Protein AF-K5WY45-F1 (afdb_monomer_lite)

Secondary structure (DSSP, 8-state):
------SSEEEEEEEETTTEEEEEEE-SSEEEEEEEE-HHHHTTSSS-EEEEEEEEES-EEEEEEEE-SS-EEEEEEEPPP-

Sequence (82 aa):
MVSFPQTRSVTWVKLVQGKWILAACSDQTTSAICLWSLQSFYRSEGPPDIVAQAFLKGPVVYGLVEVQDDQVIIALELRAAL

pLDDT: mean 92.99, std 6.41, range [57.81, 97.44]

Organism: Phanerochaete carnosa (strain HHB-10118-sp) (NCBI:txid650164)

Foldseek 3Di:
DADDDDDAQFQDWDDDPVFWIWTWGDDAFKTKTWIWGCPCVVVVNDHIDTPDIDMDTAGFNDKDWDDDDPDIDMDTDGDDRD

Structure (mmCIF, N/CA/C/O backbone):
data_AF-K5WY45-F1
#
_entry.id   AF-K5WY45-F1
#
loop_
_atom_site.group_PDB
_atom_site.id
_atom_site.type_symbol
_atom_site.label_atom_id
_atom_site.label_alt_id
_atom_site.label_comp_id
_atom_site.label_asym_id
_atom_site.label_entity_id
_atom_site.label_seq_id
_atom_site.pdbx_PDB_ins_code
_atom_site.Cartn_x
_atom_site.Cartn_y
_atom_site.Cartn_z
_atom_site.occupancy
_atom_site.B_iso_or_equiv
_atom_site.auth_seq_id
_atom_site.auth_comp_id
_atom_site.auth_asym_id
_atom_site.auth_atom_id
_atom_site.pdbx_PDB_model_num
ATOM 1 N N . MET A 1 1 ? 17.897 -2.284 -5.537 1.00 77.00 1 MET A N 1
ATOM 2 C CA . MET A 1 1 ? 17.020 -2.029 -4.372 1.00 77.00 1 MET A CA 1
ATOM 3 C C . MET A 1 1 ? 15.981 -1.008 -4.806 1.00 77.00 1 MET A C 1
ATOM 5 O O . MET A 1 1 ? 16.365 -0.088 -5.513 1.00 77.00 1 MET A O 1
ATOM 9 N N . VAL A 1 2 ? 14.704 -1.198 -4.470 1.00 85.44 2 VAL A N 1
ATOM 10 C CA . VAL A 1 2 ? 13.618 -0.260 -4.809 1.00 85.44 2 VAL A CA 1
ATOM 11 C C . VAL A 1 2 ? 13.169 0.467 -3.541 1.00 85.44 2 VAL A C 1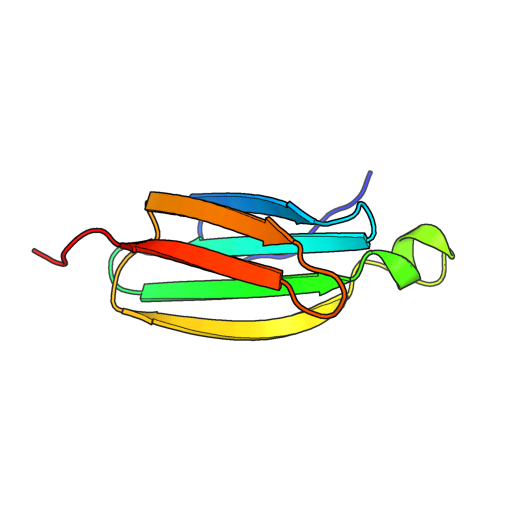
ATOM 13 O O . VAL A 1 2 ? 13.126 -0.149 -2.477 1.00 85.44 2 VAL A O 1
ATOM 16 N N . SER A 1 3 ? 12.876 1.762 -3.637 1.00 87.88 3 SER A N 1
ATOM 17 C CA . SER A 1 3 ? 12.428 2.594 -2.517 1.00 87.88 3 SER A CA 1
ATOM 18 C C . SER A 1 3 ? 11.149 3.349 -2.876 1.00 87.88 3 SER A C 1
ATOM 20 O O . SER A 1 3 ? 10.927 3.705 -4.030 1.00 87.88 3 SER A O 1
ATOM 22 N N . PHE A 1 4 ? 10.312 3.582 -1.865 1.00 89.12 4 PHE A N 1
ATOM 23 C CA . PHE A 1 4 ? 9.038 4.289 -1.987 1.00 89.12 4 PHE A CA 1
ATOM 24 C C . PHE A 1 4 ? 9.052 5.445 -0.984 1.00 89.12 4 PHE A C 1
ATOM 26 O O . PHE A 1 4 ? 9.008 5.186 0.223 1.00 89.12 4 PHE A O 1
ATOM 33 N N . PRO A 1 5 ? 9.180 6.703 -1.435 1.00 86.00 5 PRO A N 1
ATOM 34 C CA . PRO A 1 5 ? 9.188 7.849 -0.535 1.00 86.00 5 PRO A CA 1
ATOM 35 C C . PRO A 1 5 ? 7.864 7.957 0.227 1.00 86.00 5 PRO A C 1
ATOM 37 O O . PRO A 1 5 ? 6.793 7.968 -0.380 1.00 86.00 5 PRO A O 1
ATOM 40 N N . GLN A 1 6 ? 7.931 8.055 1.556 1.00 84.44 6 GLN A N 1
ATOM 41 C CA . GLN A 1 6 ? 6.756 8.259 2.397 1.00 84.44 6 GLN A CA 1
ATOM 42 C C . GLN A 1 6 ? 7.108 9.075 3.646 1.00 84.44 6 GLN A C 1
ATOM 44 O O . GLN A 1 6 ? 8.175 8.902 4.231 1.00 84.44 6 GLN A O 1
ATOM 49 N N . THR A 1 7 ? 6.207 9.971 4.046 1.00 86.25 7 THR A N 1
ATOM 50 C CA . THR A 1 7 ? 6.378 10.872 5.199 1.00 86.25 7 THR A CA 1
ATOM 51 C C . THR A 1 7 ? 5.739 10.336 6.479 1.00 86.25 7 THR A C 1
ATOM 53 O O . THR A 1 7 ? 6.096 10.768 7.572 1.00 86.25 7 THR A O 1
ATOM 56 N N . ARG A 1 8 ? 4.800 9.392 6.355 1.00 91.69 8 ARG A N 1
ATOM 57 C CA . ARG A 1 8 ? 4.110 8.724 7.468 1.00 91.69 8 ARG A CA 1
ATOM 58 C C . ARG A 1 8 ? 4.621 7.302 7.678 1.00 91.69 8 ARG A C 1
ATOM 60 O O . ARG A 1 8 ? 5.193 6.696 6.775 1.00 91.69 8 ARG A O 1
ATOM 67 N N . SER A 1 9 ? 4.364 6.743 8.856 1.00 94.31 9 SER A N 1
ATOM 68 C CA . SER A 1 9 ? 4.673 5.341 9.132 1.00 94.31 9 SER A CA 1
ATOM 69 C C . SER A 1 9 ? 3.878 4.426 8.201 1.00 94.31 9 SER A C 1
ATOM 71 O O . SER A 1 9 ? 2.657 4.540 8.099 1.00 94.31 9 SER A O 1
ATOM 73 N N . VAL A 1 10 ? 4.567 3.501 7.533 1.00 96.06 10 VAL A N 1
ATOM 74 C CA . VAL A 1 10 ? 3.918 2.426 6.776 1.00 96.06 10 VAL A CA 1
ATOM 75 C C . VAL A 1 10 ? 3.376 1.420 7.784 1.00 96.06 10 VAL A C 1
ATOM 77 O O . VAL A 1 10 ? 4.149 0.767 8.483 1.00 96.06 10 VAL A O 1
ATOM 80 N N . THR A 1 11 ? 2.055 1.320 7.891 1.00 96.62 11 THR A N 1
ATOM 81 C CA . THR A 1 11 ? 1.384 0.433 8.855 1.00 96.62 11 THR A CA 1
ATOM 82 C C . THR A 1 11 ? 0.912 -0.864 8.223 1.00 96.62 11 THR A C 1
ATOM 84 O O . THR A 1 11 ? 0.736 -1.859 8.920 1.00 96.62 11 THR A O 1
ATOM 87 N N . TRP A 1 12 ? 0.745 -0.881 6.903 1.00 97.19 12 TRP A N 1
ATOM 88 C CA . TRP A 1 12 ? 0.385 -2.078 6.159 1.00 97.19 12 TRP A CA 1
ATOM 89 C C . TRP A 1 12 ? 0.877 -1.977 4.716 1.00 97.19 12 TRP A C 1
ATOM 91 O O . TRP A 1 12 ? 0.859 -0.901 4.117 1.00 97.19 12 TRP A O 1
ATOM 101 N N . VAL A 1 13 ? 1.324 -3.097 4.147 1.00 96.88 13 VAL A N 1
ATOM 102 C CA . VAL A 1 13 ? 1.822 -3.161 2.769 1.00 96.88 13 VAL A CA 1
ATOM 103 C C . VAL A 1 13 ? 1.497 -4.508 2.132 1.00 96.88 13 VAL A C 1
ATOM 105 O O . VAL A 1 13 ? 1.571 -5.553 2.783 1.00 96.88 13 VAL A O 1
ATOM 108 N N . LYS A 1 14 ? 1.176 -4.498 0.836 1.00 97.31 14 LYS A N 1
ATOM 109 C CA . LYS A 1 14 ? 0.961 -5.705 0.040 1.00 97.31 14 LYS A CA 1
ATOM 110 C C . LYS A 1 14 ? 1.501 -5.546 -1.380 1.00 97.31 14 LYS A C 1
ATOM 112 O O . LYS A 1 14 ? 1.230 -4.554 -2.051 1.00 97.31 14 LYS A O 1
ATOM 117 N N . LEU A 1 15 ? 2.224 -6.563 -1.852 1.00 95.88 15 LEU A N 1
ATOM 118 C CA . LEU A 1 15 ? 2.539 -6.736 -3.270 1.00 95.88 15 LEU A CA 1
ATOM 119 C C . LEU A 1 15 ? 1.343 -7.384 -3.973 1.00 95.88 15 LEU A C 1
ATOM 121 O O . LEU A 1 15 ? 0.891 -8.453 -3.561 1.00 95.88 15 LEU A O 1
ATOM 125 N N . VAL A 1 16 ? 0.855 -6.750 -5.036 1.00 95.25 16 VAL A N 1
ATOM 126 C CA . VAL A 1 16 ? -0.320 -7.188 -5.796 1.00 95.25 16 VAL A CA 1
ATOM 127 C C . VAL A 1 16 ? 0.103 -7.541 -7.218 1.00 95.25 16 VAL A C 1
ATOM 129 O O . VAL A 1 16 ? 0.695 -6.724 -7.927 1.00 95.25 16 VAL A O 1
ATOM 132 N N . GLN A 1 17 ? -0.151 -8.796 -7.607 1.00 92.94 17 GLN A N 1
ATOM 133 C CA . GLN A 1 17 ? 0.171 -9.365 -8.927 1.00 92.94 17 GLN A CA 1
ATOM 134 C C . GLN A 1 17 ? 1.631 -9.162 -9.393 1.00 92.94 17 GLN A C 1
ATOM 136 O O . GLN A 1 17 ? 1.909 -9.187 -10.589 1.00 92.94 17 GLN A O 1
ATOM 141 N N . GLY A 1 18 ? 2.570 -8.904 -8.475 1.00 93.00 18 GLY A N 1
ATOM 142 C CA . GLY A 1 18 ? 3.959 -8.584 -8.821 1.00 93.00 18 GLY A CA 1
ATOM 143 C C . GLY A 1 18 ? 4.138 -7.279 -9.611 1.00 93.00 18 GLY A C 1
ATOM 144 O O . GLY A 1 18 ? 5.228 -7.031 -10.106 1.00 93.00 18 GLY A O 1
ATOM 145 N N . LYS A 1 19 ? 3.092 -6.458 -9.764 1.00 93.75 19 LYS A N 1
ATOM 146 C CA . LYS A 1 19 ? 3.103 -5.231 -10.583 1.00 93.75 19 LYS A CA 1
ATOM 147 C C . LYS A 1 19 ? 2.901 -3.975 -9.756 1.00 93.75 19 LYS A C 1
ATOM 149 O O . LYS A 1 19 ? 3.374 -2.907 -10.147 1.00 93.75 19 LYS A O 1
ATOM 154 N N . TRP A 1 20 ? 2.198 -4.106 -8.636 1.00 95.56 20 TRP A N 1
ATOM 155 C CA . TRP A 1 20 ? 1.816 -2.981 -7.805 1.00 95.56 20 TRP A CA 1
ATOM 156 C C . TRP A 1 20 ? 2.174 -3.199 -6.344 1.00 95.56 20 TRP A C 1
ATOM 158 O O . TRP A 1 20 ? 2.118 -4.321 -5.839 1.00 95.56 20 TRP A O 1
ATOM 168 N N . ILE A 1 21 ? 2.484 -2.108 -5.654 1.00 96.75 21 ILE A N 1
ATOM 169 C CA . ILE A 1 21 ? 2.560 -2.068 -4.195 1.00 96.75 21 ILE A CA 1
ATOM 170 C C . ILE A 1 21 ? 1.384 -1.249 -3.695 1.00 96.75 21 ILE A C 1
ATOM 172 O O . ILE A 1 21 ? 1.245 -0.080 -4.045 1.00 96.75 21 ILE A O 1
ATOM 176 N N . LEU A 1 22 ? 0.562 -1.853 -2.850 1.00 96.56 22 LEU A N 1
ATOM 177 C CA . LEU A 1 22 ? -0.452 -1.140 -2.098 1.00 96.56 22 LEU A CA 1
ATOM 178 C C . LEU A 1 22 ? 0.065 -0.924 -0.677 1.00 96.56 22 LEU A C 1
ATOM 180 O O . LEU A 1 22 ? 0.472 -1.880 -0.017 1.00 96.56 22 LEU A O 1
ATOM 184 N N . ALA A 1 23 ? 0.068 0.319 -0.214 1.00 97.06 23 ALA A N 1
ATOM 185 C CA . ALA A 1 23 ? 0.561 0.672 1.110 1.00 97.06 23 ALA A CA 1
ATOM 186 C C . ALA A 1 23 ? -0.441 1.561 1.840 1.00 97.06 23 ALA A C 1
ATOM 188 O O . ALA A 1 23 ? -0.905 2.560 1.290 1.00 97.06 23 ALA A O 1
ATOM 189 N N . ALA A 1 24 ? -0.722 1.227 3.097 1.00 97.44 24 ALA A N 1
ATOM 190 C CA . ALA A 1 24 ? -1.355 2.139 4.031 1.00 97.44 24 ALA A CA 1
ATOM 191 C C . ALA A 1 24 ? -0.271 2.836 4.851 1.00 97.44 24 ALA A C 1
ATOM 193 O O . ALA A 1 24 ? 0.610 2.198 5.436 1.00 97.44 24 ALA A O 1
ATOM 194 N N . CYS A 1 25 ? -0.329 4.160 4.854 1.00 96.94 25 CYS A N 1
ATOM 195 C CA . CYS A 1 25 ? 0.616 5.015 5.546 1.00 96.94 25 CYS A CA 1
ATOM 196 C C . CYS A 1 25 ? -0.176 5.893 6.507 1.00 96.94 25 CYS A C 1
ATOM 198 O O . CYS A 1 25 ? -0.934 6.773 6.084 1.00 96.94 25 CYS A O 1
ATOM 200 N N . SER A 1 26 ? -0.041 5.615 7.796 1.00 96.19 26 SER A N 1
ATOM 201 C CA . SER A 1 26 ? -0.948 6.123 8.820 1.00 96.19 26 SER A CA 1
ATOM 202 C C . SER A 1 26 ? -0.222 6.960 9.861 1.00 96.19 26 SER A C 1
ATOM 204 O O . SER A 1 26 ? 0.953 6.747 10.161 1.00 96.19 26 SER A O 1
ATOM 206 N N . ASP A 1 27 ? -0.959 7.903 10.432 1.00 93.50 27 ASP A N 1
ATOM 207 C CA . ASP A 1 27 ? -0.654 8.537 11.711 1.00 93.50 27 ASP A CA 1
ATOM 208 C C . ASP A 1 27 ? -1.742 8.163 12.735 1.00 93.50 27 ASP A C 1
ATOM 210 O O . ASP A 1 27 ? -2.513 7.228 12.521 1.00 93.50 27 ASP A O 1
ATOM 214 N N . GLN A 1 28 ? -1.804 8.852 13.875 1.00 91.38 28 GLN A N 1
ATOM 215 C CA . GLN A 1 28 ? -2.773 8.525 14.926 1.00 91.38 28 GLN A CA 1
ATOM 216 C C . GLN A 1 28 ? -4.234 8.779 14.520 1.00 91.38 28 GLN A C 1
ATOM 218 O O . GLN A 1 28 ? -5.132 8.226 15.151 1.00 91.38 28 GLN A O 1
ATOM 223 N N . THR A 1 29 ? -4.495 9.593 13.493 1.00 92.56 29 THR A N 1
ATOM 224 C CA . THR A 1 29 ? -5.846 10.083 13.172 1.00 92.56 29 THR A CA 1
ATOM 225 C C . THR A 1 29 ? -6.276 9.813 11.735 1.00 92.56 29 THR A C 1
ATOM 227 O O . THR A 1 29 ? -7.474 9.811 11.448 1.00 92.56 29 THR A O 1
ATOM 230 N N . THR A 1 30 ? -5.346 9.564 10.815 1.00 95.06 30 THR A N 1
ATOM 231 C CA . THR A 1 30 ? -5.622 9.422 9.384 1.00 95.06 30 THR A CA 1
ATOM 232 C C . THR A 1 30 ? -4.711 8.406 8.707 1.00 95.06 30 THR A C 1
ATOM 234 O O . THR A 1 30 ? -3.585 8.147 9.135 1.00 95.06 30 THR A O 1
ATOM 237 N N . SER A 1 31 ? -5.184 7.871 7.584 1.00 96.31 31 SER A N 1
ATOM 238 C CA . SER A 1 31 ? -4.411 6.995 6.704 1.00 96.31 31 SER A CA 1
ATOM 239 C C . SER A 1 31 ? -4.455 7.483 5.269 1.00 96.31 31 SER A C 1
ATOM 241 O O . SER A 1 31 ? -5.517 7.859 4.778 1.00 96.31 31 SER A O 1
ATOM 243 N N . ALA A 1 32 ? -3.313 7.419 4.591 1.00 96.75 32 ALA A N 1
ATOM 244 C CA . ALA A 1 32 ? -3.226 7.488 3.140 1.00 96.75 32 ALA A CA 1
ATOM 245 C C . ALA A 1 32 ? -3.026 6.072 2.589 1.00 96.75 32 ALA A C 1
ATOM 247 O O . ALA A 1 32 ? -2.104 5.369 3.007 1.00 96.75 32 ALA A O 1
ATOM 248 N N . ILE A 1 33 ? -3.882 5.657 1.662 1.00 96.81 33 ILE A N 1
ATOM 249 C CA . ILE A 1 33 ? -3.763 4.404 0.918 1.00 96.81 33 ILE A CA 1
ATOM 250 C C . ILE A 1 33 ? -3.176 4.748 -0.443 1.00 96.81 33 ILE A C 1
ATOM 252 O O . ILE A 1 33 ? -3.833 5.423 -1.230 1.00 96.81 33 ILE A O 1
ATOM 256 N N . CYS A 1 34 ? -1.947 4.320 -0.711 1.00 96.44 34 CYS A N 1
ATOM 257 C CA . CYS A 1 34 ? -1.243 4.599 -1.961 1.00 96.44 34 CYS A CA 1
ATOM 258 C C . CYS A 1 34 ? -1.085 3.316 -2.777 1.00 96.44 34 CYS A C 1
ATOM 260 O O . CYS A 1 34 ? -0.594 2.311 -2.254 1.00 96.44 34 CYS A O 1
ATOM 262 N N . LEU A 1 35 ? -1.437 3.373 -4.060 1.00 96.00 35 LEU A N 1
ATOM 263 C CA . LEU A 1 35 ? -1.124 2.342 -5.044 1.00 96.00 35 LEU A CA 1
ATOM 264 C C . LEU A 1 35 ? 0.059 2.812 -5.890 1.00 96.00 35 LEU A C 1
ATOM 266 O O . LEU A 1 35 ? -0.027 3.830 -6.577 1.00 96.00 35 LEU A O 1
ATOM 270 N N . TRP A 1 36 ? 1.148 2.057 -5.849 1.00 96.56 36 TRP A N 1
ATOM 271 C CA . TRP A 1 36 ? 2.367 2.316 -6.604 1.00 96.56 36 TRP A CA 1
ATOM 272 C C . TRP A 1 36 ? 2.512 1.322 -7.749 1.00 96.56 36 TRP A C 1
ATOM 274 O O . TRP A 1 36 ? 2.321 0.121 -7.553 1.00 96.56 36 TRP A O 1
ATOM 284 N N . SER A 1 37 ? 2.916 1.801 -8.921 1.00 95.56 37 SER A N 1
ATOM 285 C CA . SER A 1 37 ? 3.293 0.979 -10.068 1.00 95.56 37 SER A CA 1
ATOM 286 C C . SER A 1 37 ? 4.785 0.694 -10.092 1.00 95.56 37 SER A C 1
ATOM 288 O O . SER A 1 37 ? 5.602 1.602 -9.980 1.00 95.56 37 SER A O 1
ATOM 290 N N . LEU A 1 38 ? 5.143 -0.577 -10.286 1.00 96.12 38 LEU A N 1
ATOM 291 C CA . LEU A 1 38 ? 6.529 -1.026 -10.442 1.00 96.12 38 LEU A CA 1
ATOM 292 C C . LEU A 1 38 ? 6.981 -1.068 -11.907 1.00 96.12 38 LEU A C 1
ATOM 294 O O . LEU A 1 38 ? 8.116 -1.451 -12.177 1.00 96.12 38 LEU A O 1
ATOM 298 N N . GLN A 1 39 ? 6.117 -0.707 -12.863 1.00 95.75 39 GLN A N 1
ATOM 299 C CA . GLN A 1 39 ? 6.429 -0.853 -14.290 1.00 95.75 39 GLN A CA 1
ATOM 300 C C . GLN A 1 39 ? 7.656 -0.039 -14.714 1.00 95.75 39 GLN A C 1
ATOM 302 O O . GLN A 1 39 ? 8.562 -0.609 -15.322 1.00 95.75 39 GLN A O 1
ATOM 307 N N . SER A 1 40 ? 7.714 1.244 -14.345 1.00 93.19 40 SER A N 1
ATOM 308 C CA . SER A 1 40 ? 8.837 2.143 -14.649 1.00 93.19 40 SER A CA 1
ATOM 309 C C . SER A 1 40 ? 10.154 1.595 -14.087 1.00 93.19 40 SER A C 1
ATOM 311 O O . SER A 1 40 ? 11.176 1.575 -14.773 1.00 93.19 40 SER A O 1
ATOM 313 N N . PHE A 1 41 ? 10.106 1.029 -12.875 1.00 93.94 41 PHE A N 1
ATOM 314 C CA . PHE A 1 41 ? 11.248 0.362 -12.248 1.00 93.94 41 PHE A CA 1
ATOM 315 C C . PHE A 1 41 ? 11.687 -0.889 -13.017 1.00 93.94 41 PHE A C 1
ATOM 317 O O . PHE A 1 41 ? 12.869 -1.036 -13.323 1.00 93.94 41 PHE A O 1
ATOM 324 N N . TYR A 1 42 ? 10.759 -1.779 -13.380 1.00 94.88 42 TYR A N 1
ATOM 325 C CA . TYR A 1 42 ? 11.095 -2.998 -14.125 1.00 94.88 42 TYR A CA 1
ATOM 326 C C . TYR A 1 42 ? 11.659 -2.720 -15.517 1.00 94.88 42 TYR A C 1
ATOM 328 O O . TYR A 1 42 ? 12.509 -3.472 -15.990 1.00 94.88 42 TYR A O 1
ATOM 336 N N . ARG A 1 43 ? 11.225 -1.635 -16.161 1.00 95.50 43 ARG A N 1
ATOM 337 C CA . ARG A 1 43 ? 11.755 -1.193 -17.458 1.00 95.50 43 ARG A CA 1
ATOM 338 C C . ARG A 1 43 ? 13.044 -0.386 -17.348 1.00 95.50 43 ARG A C 1
ATOM 340 O O . ARG A 1 43 ? 13.617 -0.039 -18.372 1.00 95.50 43 ARG A O 1
ATOM 347 N N . SER A 1 44 ? 13.525 -0.121 -16.131 1.00 93.75 44 SER A N 1
ATOM 348 C CA . SER A 1 44 ? 14.676 0.756 -15.882 1.00 93.75 44 SER A CA 1
ATOM 349 C C . SER A 1 44 ? 14.481 2.177 -16.435 1.00 93.75 44 SER A C 1
ATOM 351 O O . SER A 1 44 ? 15.443 2.850 -16.791 1.00 93.75 44 SER A O 1
ATOM 353 N N . GLU A 1 45 ? 13.228 2.635 -16.487 1.00 94.00 45 GLU A N 1
ATOM 354 C CA . GLU A 1 45 ? 12.824 3.972 -16.944 1.00 94.00 45 G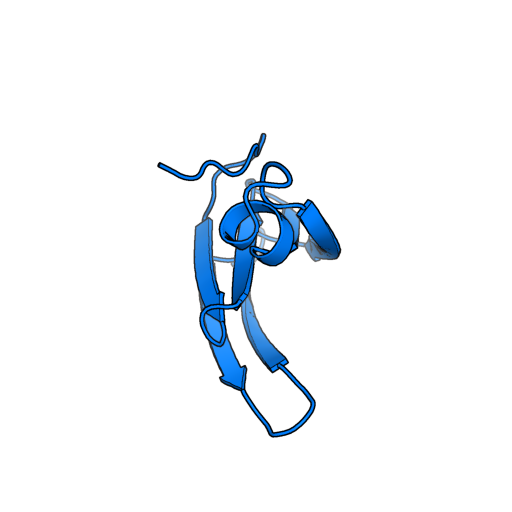LU A CA 1
ATOM 355 C C . GLU A 1 45 ? 12.793 4.984 -15.787 1.00 94.00 45 GLU A C 1
ATOM 357 O O . GLU A 1 45 ? 12.888 6.188 -16.011 1.00 94.00 45 GLU A O 1
ATOM 362 N N . GLY A 1 46 ? 12.687 4.513 -14.540 1.00 91.94 46 GLY A N 1
ATOM 363 C CA . GLY A 1 46 ? 12.628 5.382 -13.369 1.00 91.94 46 GLY A CA 1
ATOM 364 C C . GLY A 1 46 ? 12.270 4.649 -12.074 1.00 91.94 46 GLY A C 1
ATOM 365 O O . GLY A 1 46 ? 12.197 3.418 -12.050 1.00 91.94 46 GLY A O 1
ATOM 366 N N . PRO A 1 47 ? 12.070 5.387 -10.969 1.00 93.75 47 PRO A N 1
ATOM 367 C CA . PRO A 1 47 ? 11.532 4.824 -9.736 1.00 93.75 47 PRO A CA 1
ATOM 368 C C . PRO A 1 47 ? 10.058 4.401 -9.908 1.00 93.75 47 PRO A C 1
ATOM 370 O O . PRO A 1 47 ? 9.434 4.721 -10.916 1.00 93.75 47 PRO A O 1
ATOM 373 N N . PRO A 1 48 ? 9.480 3.674 -8.938 1.00 94.62 48 PRO A N 1
ATOM 374 C CA . PRO A 1 48 ? 8.042 3.431 -8.901 1.00 94.62 48 PRO A CA 1
ATOM 375 C C . PRO A 1 48 ? 7.221 4.720 -8.806 1.00 94.62 48 PRO A C 1
ATOM 377 O O . PRO A 1 48 ? 7.594 5.643 -8.081 1.00 94.62 48 PRO A O 1
ATOM 380 N N . ASP A 1 49 ? 6.051 4.720 -9.440 1.00 93.75 49 ASP A N 1
ATOM 381 C CA . ASP A 1 49 ? 5.157 5.881 -9.515 1.00 93.75 49 ASP A CA 1
ATOM 382 C C . ASP A 1 49 ? 3.859 5.641 -8.738 1.00 93.75 49 ASP A C 1
ATOM 384 O O . ASP A 1 49 ? 3.306 4.540 -8.777 1.00 93.75 49 ASP A O 1
ATOM 388 N N . ILE A 1 50 ? 3.330 6.663 -8.058 1.00 94.31 50 ILE A N 1
ATOM 389 C CA . ILE A 1 50 ? 1.980 6.597 -7.474 1.00 94.31 50 ILE A CA 1
ATOM 390 C C . ILE A 1 50 ? 0.962 6.702 -8.607 1.00 94.31 50 ILE A C 1
ATOM 392 O O . ILE A 1 50 ? 0.931 7.700 -9.321 1.00 94.31 50 ILE A O 1
ATOM 396 N N . VAL A 1 51 ? 0.095 5.700 -8.737 1.00 95.06 51 VAL A N 1
ATOM 397 C CA . VAL A 1 51 ? -0.976 5.684 -9.747 1.00 95.06 51 VAL A CA 1
ATOM 398 C C . VAL A 1 51 ? -2.351 5.993 -9.161 1.00 95.06 51 VAL A C 1
ATOM 400 O O . VAL A 1 51 ? -3.239 6.424 -9.889 1.00 95.06 51 VAL A O 1
ATOM 403 N N . ALA A 1 52 ? -2.537 5.799 -7.853 1.00 94.44 52 ALA A N 1
ATOM 404 C CA . ALA A 1 52 ? -3.761 6.181 -7.156 1.00 94.44 52 ALA A CA 1
ATOM 405 C C . ALA A 1 52 ? -3.506 6.428 -5.664 1.00 94.44 52 ALA A C 1
ATOM 407 O O . ALA A 1 52 ? -2.610 5.826 -5.063 1.00 94.44 52 ALA A O 1
ATOM 408 N N . GLN A 1 53 ? -4.337 7.281 -5.062 1.00 95.50 53 GLN A N 1
ATOM 409 C CA . GLN A 1 53 ? -4.324 7.548 -3.629 1.00 95.50 53 GLN A CA 1
ATOM 410 C C . GLN A 1 53 ? -5.745 7.743 -3.085 1.00 95.50 53 GLN A C 1
ATOM 412 O O . GLN A 1 53 ? -6.583 8.366 -3.734 1.00 95.50 53 GLN A O 1
ATOM 417 N N . ALA A 1 54 ? -5.999 7.240 -1.878 1.00 95.50 54 ALA A N 1
ATOM 418 C CA . ALA A 1 54 ? -7.227 7.469 -1.120 1.00 95.50 54 ALA A CA 1
ATOM 419 C C . ALA A 1 54 ? -6.911 7.787 0.349 1.00 95.50 54 ALA A C 1
ATOM 421 O O . ALA A 1 54 ? -5.824 7.474 0.837 1.00 95.50 54 ALA A O 1
ATOM 422 N N . PHE A 1 55 ? -7.864 8.384 1.065 1.00 95.75 55 PHE A N 1
ATOM 423 C CA . PHE A 1 55 ? -7.691 8.778 2.464 1.00 95.75 55 PHE A CA 1
ATOM 424 C C . PHE A 1 55 ? -8.801 8.214 3.343 1.00 95.75 55 PHE A C 1
ATOM 426 O O . PHE A 1 55 ? -9.972 8.248 2.971 1.00 95.75 55 PHE A O 1
ATOM 433 N N . LEU A 1 56 ? -8.428 7.730 4.527 1.00 94.94 56 LEU A N 1
ATOM 434 C CA . LEU A 1 56 ? -9.346 7.198 5.533 1.00 94.94 56 LEU A CA 1
ATOM 435 C C . LEU A 1 56 ? -9.146 7.915 6.869 1.00 94.94 56 LEU A C 1
ATOM 437 O O . LEU A 1 56 ? -8.037 8.340 7.206 1.00 94.94 56 LEU A O 1
ATOM 441 N N . LYS A 1 57 ? -10.230 8.027 7.642 1.00 94.19 57 LYS A N 1
ATOM 442 C CA . LYS A 1 57 ? -10.175 8.470 9.040 1.00 94.19 57 LYS A CA 1
ATOM 443 C C . LYS A 1 57 ? -9.796 7.276 9.917 1.00 94.19 57 LYS A C 1
ATOM 445 O O . LYS A 1 57 ? -10.470 6.254 9.870 1.00 94.19 57 LYS A O 1
ATOM 450 N N . GLY A 1 58 ? -8.746 7.430 10.712 1.00 92.50 58 GLY A N 1
ATOM 451 C CA . GLY A 1 58 ? -8.172 6.390 11.566 1.00 92.50 58 GLY A CA 1
ATOM 452 C C . GLY A 1 58 ? -6.986 5.654 10.925 1.00 92.50 58 GLY A C 1
ATOM 453 O O . GLY A 1 58 ? -6.879 5.601 9.693 1.00 92.50 58 GLY A O 1
ATOM 454 N N . PRO A 1 59 ? -6.069 5.100 11.741 1.00 95.44 59 PRO A N 1
ATOM 455 C CA . PRO A 1 59 ? -4.955 4.303 11.246 1.00 95.44 59 PRO A CA 1
ATOM 456 C C . PRO A 1 59 ? -5.428 2.931 10.766 1.00 95.44 59 PRO A C 1
ATOM 458 O O . PRO A 1 59 ? -6.155 2.235 11.478 1.00 95.44 59 PRO A O 1
ATOM 461 N N . VAL A 1 60 ? -4.956 2.515 9.590 1.00 96.88 60 VAL A N 1
ATOM 462 C CA . VAL A 1 60 ? -5.075 1.128 9.127 1.00 96.88 60 VAL A CA 1
ATOM 463 C C . VAL A 1 60 ? -4.161 0.259 9.976 1.00 96.88 60 VAL A C 1
ATOM 465 O O . VAL A 1 60 ? -2.973 0.558 10.112 1.00 96.88 60 VAL A O 1
ATOM 468 N N . VAL A 1 61 ? -4.715 -0.814 10.536 1.00 95.62 61 VAL A N 1
ATOM 469 C CA . VAL A 1 61 ? -3.980 -1.780 11.371 1.00 95.62 61 VAL A CA 1
ATOM 470 C C . VAL A 1 61 ? -3.836 -3.141 10.703 1.00 95.62 61 VAL A C 1
ATOM 472 O O . VAL A 1 61 ? -2.886 -3.865 10.988 1.00 95.62 61 VAL A O 1
ATOM 475 N N . TYR A 1 62 ? -4.750 -3.476 9.796 1.00 96.25 62 TYR A N 1
ATOM 476 C CA . TYR A 1 62 ? -4.737 -4.728 9.057 1.00 96.25 62 TYR A CA 1
ATOM 477 C C . TYR A 1 62 ? -5.479 -4.575 7.726 1.00 96.25 62 TYR A C 1
ATOM 479 O O . TYR A 1 62 ? -6.239 -3.626 7.523 1.00 96.25 62 TYR A O 1
ATOM 487 N N . GLY A 1 63 ? -5.264 -5.517 6.811 1.00 96.06 63 GLY A N 1
ATOM 488 C CA . GLY A 1 63 ? -5.986 -5.545 5.552 1.00 96.06 63 GLY A CA 1
ATOM 489 C C . GLY A 1 63 ? -5.853 -6.863 4.805 1.00 96.06 63 GLY A C 1
ATOM 490 O O . GLY A 1 63 ? -4.833 -7.554 4.898 1.00 96.06 63 GLY A O 1
ATOM 491 N N . LEU A 1 64 ? -6.888 -7.173 4.031 1.00 97.38 64 LEU A N 1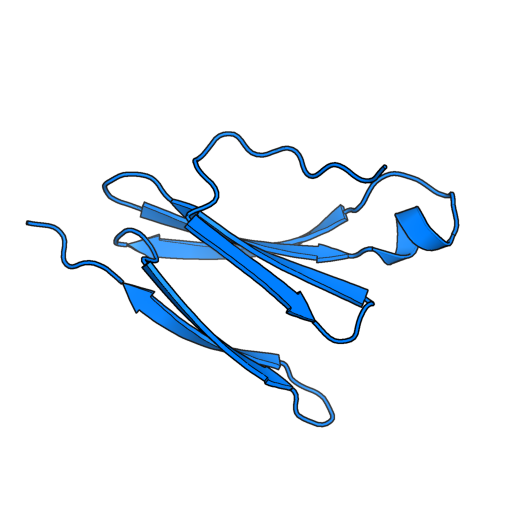
ATOM 492 C CA . LEU A 1 64 ? -6.943 -8.282 3.088 1.00 97.38 64 LEU A CA 1
ATOM 493 C C . LEU A 1 64 ? -6.985 -7.736 1.662 1.00 97.38 64 LEU A C 1
ATOM 495 O O . LEU A 1 64 ? -7.548 -6.671 1.406 1.00 97.38 64 LEU A O 1
ATOM 499 N N . VAL A 1 65 ? -6.381 -8.486 0.744 1.00 96.19 65 VAL A N 1
A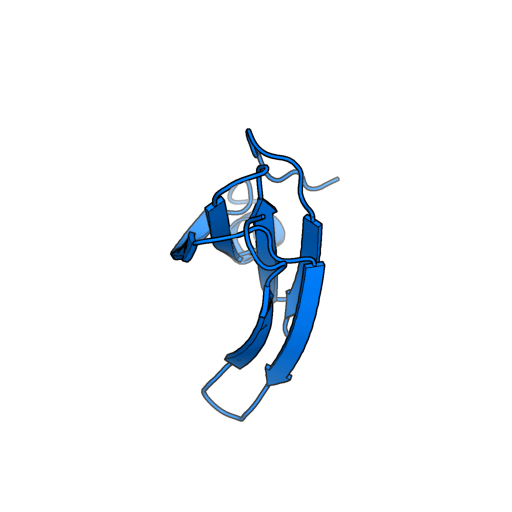TOM 500 C CA . VAL A 1 65 ? -6.405 -8.188 -0.689 1.00 96.19 65 VAL A CA 1
ATOM 501 C C . VAL A 1 65 ? -6.936 -9.400 -1.418 1.00 96.19 65 VAL A C 1
ATOM 503 O O . VAL A 1 65 ? -6.394 -10.496 -1.267 1.00 96.19 65 VAL A O 1
ATOM 506 N N . GLU A 1 66 ? -7.945 -9.168 -2.239 1.00 96.06 66 GLU A N 1
ATOM 507 C CA . GLU A 1 66 ? -8.483 -10.135 -3.175 1.00 96.06 66 GLU A CA 1
ATOM 508 C C . GLU A 1 66 ? -8.280 -9.607 -4.592 1.00 96.06 66 GLU A C 1
ATOM 510 O O . GLU A 1 66 ? -8.602 -8.462 -4.910 1.00 96.06 66 GLU A O 1
ATOM 515 N N . VAL A 1 67 ? -7.688 -10.444 -5.435 1.00 92.75 67 VAL A N 1
ATOM 516 C CA . VAL A 1 67 ? -7.471 -10.143 -6.846 1.00 92.75 67 VAL A CA 1
ATOM 517 C C . VAL A 1 67 ? -8.489 -10.946 -7.634 1.00 92.75 67 VAL A C 1
ATOM 519 O O . VAL A 1 67 ? -8.505 -12.171 -7.536 1.00 92.75 67 VAL A O 1
ATOM 522 N N . GLN A 1 68 ? -9.307 -10.248 -8.407 1.00 93.50 68 GLN A N 1
ATOM 523 C CA . GLN A 1 68 ? -10.240 -10.824 -9.370 1.00 93.50 68 GLN A CA 1
ATOM 524 C C . GLN A 1 68 ? -9.768 -10.465 -10.789 1.00 93.50 68 GLN A C 1
ATOM 526 O O . GLN A 1 68 ? -8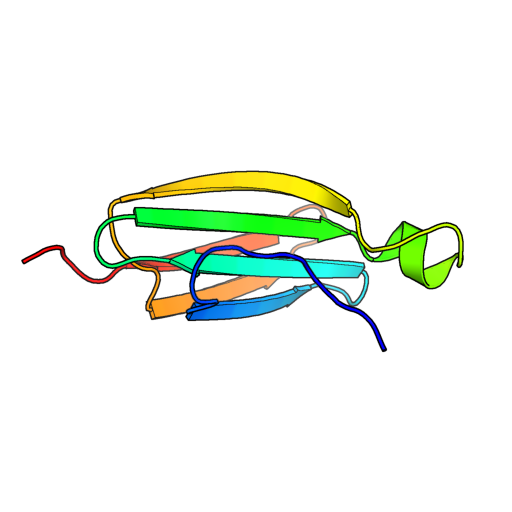.733 -9.810 -10.944 1.00 93.50 68 GLN A O 1
ATOM 531 N N . ASP A 1 69 ? -10.475 -10.928 -11.822 1.00 87.69 69 ASP A N 1
ATOM 532 C CA . ASP A 1 69 ? -9.988 -10.864 -13.210 1.00 87.69 69 ASP A CA 1
ATOM 533 C C . ASP A 1 69 ? -9.625 -9.438 -13.670 1.00 87.69 69 ASP A C 1
ATOM 535 O O . ASP A 1 69 ? -8.586 -9.239 -14.303 1.00 87.69 69 ASP A O 1
ATOM 539 N N . ASP A 1 70 ? -10.427 -8.434 -13.308 1.00 89.88 70 ASP A N 1
ATOM 540 C CA . ASP A 1 70 ? -10.267 -7.034 -13.725 1.00 89.88 70 ASP A CA 1
ATOM 541 C C . ASP A 1 70 ? -10.171 -6.033 -12.562 1.00 89.88 70 ASP A C 1
ATOM 543 O O . ASP A 1 70 ? -9.983 -4.834 -12.784 1.00 89.88 70 ASP A O 1
ATOM 547 N N . GLN A 1 71 ? -10.250 -6.509 -11.318 1.00 91.44 71 GLN A N 1
ATOM 548 C CA . GLN A 1 71 ? -10.292 -5.652 -10.138 1.00 91.44 71 GLN A CA 1
ATOM 549 C C . GLN A 1 71 ? -9.459 -6.181 -8.971 1.00 91.44 71 GLN A C 1
ATOM 551 O O . GLN A 1 71 ? -9.241 -7.379 -8.792 1.00 91.44 71 GLN A O 1
ATOM 556 N N . VAL A 1 72 ? -9.012 -5.244 -8.137 1.00 91.06 72 VAL A N 1
ATOM 557 C CA . VAL A 1 72 ? -8.368 -5.528 -6.854 1.00 91.06 72 VAL A CA 1
ATOM 558 C C . VAL A 1 72 ? -9.269 -4.978 -5.764 1.00 91.06 72 VAL A C 1
ATOM 560 O O . VAL A 1 72 ? -9.445 -3.765 -5.652 1.00 91.06 72 VAL A O 1
ATOM 563 N N . ILE A 1 73 ? -9.828 -5.873 -4.957 1.00 94.12 73 ILE A N 1
ATOM 564 C CA . ILE A 1 73 ? -10.665 -5.515 -3.818 1.00 94.12 73 ILE A CA 1
ATOM 565 C C . ILE A 1 73 ? -9.801 -5.541 -2.566 1.00 94.12 73 ILE A C 1
ATOM 567 O O . ILE A 1 73 ? -9.058 -6.494 -2.316 1.00 94.12 73 ILE A O 1
ATOM 571 N N . ILE A 1 74 ? -9.910 -4.483 -1.766 1.00 95.25 74 ILE A N 1
ATOM 572 C CA . ILE A 1 74 ? -9.220 -4.379 -0.486 1.00 95.25 74 ILE A CA 1
ATOM 573 C C . ILE A 1 74 ? -10.211 -4.154 0.644 1.00 95.25 74 ILE A C 1
ATOM 575 O O . ILE A 1 74 ? -11.067 -3.274 0.577 1.00 95.25 74 ILE A O 1
ATOM 579 N N . ALA A 1 75 ? -10.063 -4.947 1.698 1.00 96.69 75 ALA A N 1
ATOM 580 C CA . ALA A 1 75 ? -10.767 -4.759 2.955 1.00 96.69 75 ALA A CA 1
ATOM 581 C C . ALA A 1 75 ? -9.748 -4.306 3.995 1.00 96.69 75 ALA A C 1
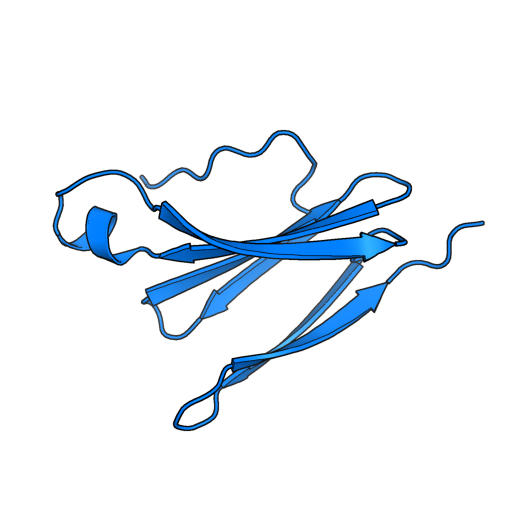ATOM 583 O O . ALA A 1 75 ? -8.713 -4.952 4.163 1.00 96.69 75 ALA A O 1
ATOM 584 N N . LEU A 1 76 ? -10.021 -3.189 4.667 1.00 96.88 76 LEU A N 1
ATOM 585 C CA . LEU A 1 76 ? -9.093 -2.566 5.606 1.00 96.88 76 LEU A CA 1
ATOM 586 C C . LEU A 1 76 ? -9.729 -2.477 6.991 1.00 96.88 76 LEU A C 1
ATOM 588 O O . LEU A 1 76 ? -10.850 -1.993 7.139 1.00 96.88 76 LEU A O 1
ATOM 592 N N . GLU A 1 77 ? -8.983 -2.912 7.999 1.00 96.50 77 GLU A N 1
ATOM 593 C CA . GLU A 1 77 ? -9.329 -2.718 9.401 1.00 96.50 77 GLU A CA 1
ATOM 594 C C . GLU A 1 77 ? -8.735 -1.395 9.886 1.00 96.50 77 GLU A C 1
ATOM 596 O O . GLU A 1 77 ? -7.531 -1.144 9.750 1.00 96.50 77 GLU A O 1
ATOM 601 N N . LEU A 1 78 ? -9.588 -0.553 10.466 1.00 95.06 78 LEU A N 1
ATOM 602 C CA . LEU A 1 78 ? -9.216 0.735 11.037 1.00 95.06 78 LEU A CA 1
ATOM 603 C C . LEU A 1 78 ? -9.274 0.649 12.559 1.00 95.06 78 LEU A C 1
ATOM 605 O O . LEU A 1 78 ? -10.243 0.137 13.121 1.00 95.06 78 LEU A O 1
ATOM 609 N N . ARG A 1 79 ? -8.278 1.218 13.242 1.00 91.62 79 ARG A N 1
ATOM 610 C CA . ARG A 1 79 ? -8.396 1.443 14.686 1.00 91.62 79 ARG A CA 1
ATOM 611 C C . ARG A 1 79 ? -9.405 2.560 14.929 1.00 91.62 79 ARG A C 1
ATOM 613 O O . ARG A 1 79 ? -9.284 3.634 14.336 1.00 91.62 79 ARG A O 1
ATOM 620 N N . ALA A 1 80 ? -10.351 2.328 15.837 1.00 77.50 80 ALA A N 1
ATOM 621 C CA . ALA A 1 80 ? -11.222 3.386 16.329 1.00 77.50 80 ALA A CA 1
ATOM 622 C C . ALA A 1 80 ? -10.374 4.525 16.922 1.00 77.50 80 ALA A C 1
ATOM 624 O O . ALA A 1 80 ? -9.448 4.274 17.697 1.00 77.50 80 ALA A O 1
ATOM 625 N N . ALA A 1 81 ? -10.676 5.765 16.538 1.00 64.00 81 ALA A N 1
ATOM 626 C CA . ALA A 1 81 ? -10.129 6.925 17.227 1.00 64.00 81 ALA A CA 1
ATOM 627 C C . ALA A 1 81 ? -10.770 6.976 18.623 1.00 64.00 81 ALA A C 1
ATOM 629 O O . ALA A 1 81 ? -11.998 7.001 18.718 1.00 64.00 81 ALA A O 1
ATOM 630 N N . LEU A 1 82 ? -9.940 6.893 19.668 1.00 57.81 82 LEU A N 1
ATOM 631 C CA . LEU A 1 82 ? -10.349 7.115 21.059 1.00 57.81 82 LEU A CA 1
ATOM 632 C C . LEU A 1 82 ? -10.678 8.592 21.290 1.00 57.81 82 LEU A C 1
ATOM 634 O O . LEU A 1 82 ? -9.978 9.441 20.689 1.00 57.81 82 LEU A O 1
#

Radius of gyration: 13.25 Å; chains: 1; bounding box: 28×22×38 Å